Protein AF-A0A496NHE1-F1 (afdb_monomer)

Radius of gyration: 15.29 Å; Cα contacts (8 Å, |Δi|>4): 203; chains: 1; bounding box: 35×34×39 Å

Mean predicted aligned error: 8.75 Å

Nearest PDB structures (foldseek):
  1jkw-assembly1_A-2  TM=5.793E-01  e=4.962E+00  Homo sapiens
  1nkv-assembly1_B  TM=4.140E-01  e=2.082E+00  Escherichia coli
  1nkv-assembly1_A  TM=3.206E-01  e=4.419E+00  Escherichia coli

Foldseek 3Di:
DDDDDDDDDDDPPQDKKKKAWAAPVLVVVLVVPADEPVVDPDHDMAMPRPPVVLLQCVCVVVVQLQVLVVVQWDCPSCVRYVNKTKAALVSLVSNLVSLVVDDQQVSLVVDPDDSVVSSVSSVSVSVVSVVSNVVNTIMIIDD

pLDDT: mean 76.37, std 18.04, range [24.61, 96.31]

Structure (mmCIF, N/CA/C/O backbone):
data_AF-A0A496NHE1-F1
#
_entry.id   AF-A0A496NHE1-F1
#
loop_
_atom_site.group_PDB
_atom_site.id
_atom_site.type_symbol
_atom_site.label_atom_id
_atom_site.label_alt_id
_atom_site.label_comp_id
_atom_site.label_asym_id
_atom_site.label_entity_id
_atom_site.label_seq_id
_atom_site.pdbx_PDB_ins_code
_atom_site.Cartn_x
_atom_site.Cartn_y
_atom_site.Cartn_z
_atom_site.occupancy
_atom_site.B_iso_or_equiv
_atom_site.auth_seq_id
_atom_site.auth_comp_id
_atom_site.auth_asym_id
_atom_site.auth_atom_id
_atom_site.pdbx_PDB_model_num
ATOM 1 N N . LYS A 1 1 ? -5.839 -22.278 7.003 1.00 30.12 1 LYS A N 1
ATOM 2 C CA . LYS A 1 1 ? -5.917 -23.065 5.747 1.00 30.12 1 LYS A CA 1
ATOM 3 C C . LYS A 1 1 ? -6.139 -22.029 4.656 1.00 30.12 1 LYS A C 1
ATOM 5 O O . LYS A 1 1 ? -7.225 -21.479 4.610 1.00 30.12 1 LYS A O 1
ATOM 10 N N . MET A 1 2 ? -5.085 -21.648 3.939 1.00 24.61 2 MET A N 1
ATOM 11 C CA . MET A 1 2 ? -5.117 -20.565 2.951 1.00 24.61 2 MET A CA 1
ATOM 12 C C . MET A 1 2 ? -5.959 -21.013 1.751 1.00 24.61 2 MET A C 1
ATOM 14 O O . MET A 1 2 ? -5.743 -22.117 1.246 1.00 24.61 2 MET A O 1
ATOM 18 N N . VAL A 1 3 ? -6.944 -20.212 1.350 1.00 26.41 3 VAL A N 1
ATOM 19 C CA . VAL A 1 3 ? -7.732 -20.440 0.134 1.00 26.41 3 VAL A CA 1
ATOM 20 C C . VAL A 1 3 ? -7.240 -19.432 -0.892 1.00 26.41 3 VAL A C 1
ATOM 22 O O . VAL A 1 3 ? -7.556 -18.256 -0.807 1.00 26.41 3 VAL A O 1
ATOM 25 N N . ILE A 1 4 ? -6.422 -19.903 -1.830 1.00 33.78 4 ILE A N 1
ATOM 26 C CA . ILE A 1 4 ? -6.040 -19.139 -3.016 1.00 33.78 4 ILE A CA 1
ATOM 27 C C . ILE A 1 4 ? -7.160 -19.345 -4.039 1.00 33.78 4 ILE A C 1
ATOM 29 O O . ILE A 1 4 ? -7.456 -20.488 -4.407 1.00 33.78 4 ILE A O 1
ATOM 33 N N . PHE A 1 5 ? -7.803 -18.263 -4.479 1.00 38.38 5 PHE A N 1
ATOM 34 C CA . PHE A 1 5 ? -8.787 -18.311 -5.558 1.00 38.38 5 PHE A CA 1
ATOM 35 C C . PHE A 1 5 ? -8.068 -18.507 -6.897 1.00 38.38 5 PHE A C 1
ATOM 37 O O . PHE A 1 5 ? -7.730 -17.555 -7.588 1.00 38.38 5 PHE A O 1
ATOM 44 N N . PHE A 1 6 ? -7.855 -19.760 -7.293 1.00 35.56 6 PHE A N 1
ATOM 45 C CA . PHE A 1 6 ? -7.559 -20.082 -8.686 1.00 35.56 6 PHE A CA 1
ATOM 46 C C . PHE A 1 6 ? -8.880 -20.219 -9.436 1.00 35.56 6 PHE A C 1
ATOM 48 O O . PHE A 1 6 ? -9.551 -21.246 -9.315 1.00 35.56 6 PHE A O 1
ATOM 55 N N . ASN A 1 7 ? -9.252 -19.209 -10.225 1.00 32.12 7 ASN A N 1
ATOM 56 C CA . ASN A 1 7 ? -10.257 -19.401 -11.263 1.00 32.12 7 ASN A CA 1
ATOM 57 C C . ASN A 1 7 ? -9.588 -19.454 -12.637 1.00 32.12 7 ASN A C 1
ATOM 59 O O . ASN A 1 7 ? -8.776 -18.615 -13.015 1.00 32.12 7 ASN A O 1
ATOM 63 N N . THR A 1 8 ? -9.892 -20.529 -13.348 1.00 45.25 8 THR A N 1
ATOM 64 C CA . THR A 1 8 ? -9.261 -20.940 -14.593 1.00 45.25 8 THR A CA 1
ATOM 65 C C . THR A 1 8 ? -9.841 -20.206 -15.800 1.00 45.25 8 THR A C 1
ATOM 67 O O . THR A 1 8 ? -11.043 -20.290 -16.028 1.00 45.25 8 THR A O 1
ATOM 70 N N . LYS A 1 9 ? -8.933 -19.685 -16.635 1.00 40.28 9 LYS A N 1
ATOM 71 C CA . LYS A 1 9 ? -9.051 -19.389 -18.078 1.00 40.28 9 LYS A CA 1
ATOM 72 C C . LYS A 1 9 ? -9.922 -18.197 -18.524 1.00 40.28 9 LYS A C 1
ATOM 74 O O . LYS A 1 9 ? -11.134 -18.175 -18.361 1.00 40.28 9 LYS A O 1
ATOM 79 N N . ASP A 1 10 ? -9.242 -17.301 -19.244 1.00 36.91 10 ASP A N 1
ATOM 80 C CA . ASP A 1 10 ? -9.745 -16.387 -20.282 1.00 36.91 10 ASP A CA 1
ATOM 81 C C . ASP A 1 10 ? -10.586 -15.170 -19.865 1.00 36.91 10 ASP A C 1
ATOM 83 O O . ASP A 1 10 ? -11.437 -14.686 -20.610 1.00 36.91 10 ASP A O 1
ATOM 87 N N . SER A 1 11 ? -10.270 -14.568 -18.723 1.00 34.69 11 SER A N 1
ATOM 88 C CA . SER A 1 11 ? -10.506 -13.137 -18.502 1.00 34.69 11 SER A CA 1
ATOM 89 C C . SER A 1 11 ? -9.389 -12.608 -17.619 1.00 34.69 11 SER A C 1
ATOM 91 O O . SER A 1 11 ? -9.191 -13.123 -16.522 1.00 34.69 11 SER A O 1
ATOM 93 N N . ILE A 1 12 ? -8.642 -11.609 -18.093 1.00 41.00 12 ILE A N 1
ATOM 94 C CA . ILE A 1 12 ? -7.783 -10.807 -17.221 1.00 41.00 12 ILE A CA 1
ATOM 95 C C . ILE A 1 12 ? -8.763 -10.072 -16.301 1.00 41.00 12 ILE A C 1
ATOM 97 O O . ILE A 1 12 ? -9.317 -9.044 -16.680 1.00 41.00 12 ILE A O 1
ATOM 101 N N . MET A 1 13 ? -9.099 -10.665 -15.153 1.00 41.81 13 MET A N 1
ATOM 102 C CA . MET A 1 13 ? -9.780 -9.930 -14.096 1.00 41.81 13 MET A CA 1
ATOM 103 C C . MET A 1 13 ? -8.772 -8.892 -13.619 1.00 41.81 13 MET A C 1
ATOM 105 O O . MET A 1 13 ? -7.766 -9.232 -13.002 1.00 41.81 13 MET A O 1
ATOM 109 N N . SER A 1 14 ? -8.996 -7.634 -13.985 1.00 50.62 14 SER A N 1
ATOM 110 C CA . SER A 1 14 ? -8.292 -6.513 -13.381 1.00 50.62 14 SER A CA 1
ATOM 111 C C . SER A 1 14 ? -8.780 -6.407 -11.939 1.00 50.62 14 SER A C 1
ATOM 113 O O . SER A 1 14 ? -9.852 -5.857 -11.691 1.00 50.62 14 SER A O 1
ATOM 115 N N . PHE A 1 15 ? -8.042 -7.0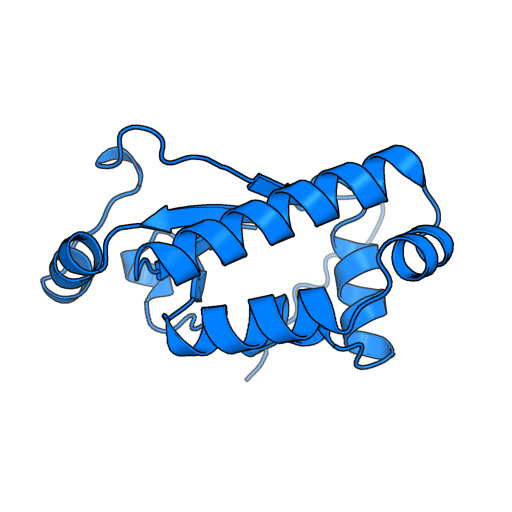00 -11.007 1.00 61.03 15 PHE A N 1
ATOM 116 C CA . PHE A 1 15 ? -8.228 -6.733 -9.586 1.00 61.03 15 PHE A CA 1
ATOM 117 C C . PHE A 1 15 ? -7.727 -5.317 -9.301 1.00 61.03 15 PHE A C 1
ATOM 119 O O . PHE A 1 15 ? -6.705 -4.908 -9.855 1.00 61.03 15 PHE A O 1
ATOM 126 N N . GLN A 1 16 ? -8.452 -4.553 -8.494 1.00 74.44 16 GLN A N 1
ATOM 127 C CA . GLN A 1 16 ? -8.038 -3.217 -8.071 1.00 74.44 16 GLN A CA 1
ATOM 128 C C . GLN A 1 16 ? -7.857 -3.253 -6.566 1.00 74.44 16 GLN A C 1
ATOM 130 O O . GLN A 1 16 ? -8.765 -3.676 -5.866 1.00 74.44 16 GLN A O 1
ATOM 135 N N . LEU A 1 17 ? -6.698 -2.820 -6.074 1.00 79.31 17 LEU A N 1
ATOM 136 C CA . LEU A 1 17 ? -6.483 -2.713 -4.635 1.00 79.31 17 LEU A CA 1
ATOM 137 C C . LEU A 1 17 ? -6.670 -1.258 -4.212 1.00 79.31 17 LEU A C 1
ATOM 139 O O . LEU A 1 17 ? -5.763 -0.448 -4.400 1.00 79.31 17 LEU A O 1
ATOM 143 N N . SER A 1 18 ? -7.844 -0.923 -3.679 1.00 84.62 18 SER A N 1
ATOM 144 C CA . SER A 1 18 ? -8.152 0.423 -3.173 1.00 84.62 18 SER A CA 1
ATOM 145 C C . SER A 1 18 ? -7.861 0.531 -1.684 1.00 84.62 18 SER A C 1
ATOM 147 O O . SER A 1 18 ? -8.178 -0.378 -0.920 1.00 84.62 18 SER A O 1
ATOM 149 N N . PHE A 1 19 ? -7.307 1.664 -1.264 1.00 87.31 19 PHE A N 1
ATOM 150 C CA . PHE A 1 19 ? -6.929 1.950 0.115 1.00 87.31 19 PHE A CA 1
ATOM 151 C C . PHE A 1 19 ? -7.626 3.206 0.632 1.00 87.31 19 PHE A C 1
ATOM 153 O O . PHE A 1 19 ? -7.617 4.251 -0.023 1.00 87.31 19 PHE A O 1
ATOM 160 N N . PHE A 1 20 ? -8.162 3.112 1.847 1.00 86.31 20 PHE A N 1
ATOM 161 C CA . PHE A 1 20 ? -8.929 4.172 2.494 1.00 86.31 20 PHE A CA 1
ATOM 162 C C . PHE A 1 20 ? -8.370 4.446 3.896 1.00 86.31 20 PHE A C 1
ATOM 164 O O . PHE A 1 20 ? -8.474 3.575 4.764 1.00 86.31 20 PHE A O 1
ATOM 171 N N . PRO A 1 21 ? -7.772 5.623 4.153 1.00 83.81 21 PRO A N 1
ATOM 172 C CA . PRO A 1 21 ? -7.307 6.002 5.474 1.00 83.81 21 PRO A CA 1
ATOM 173 C C . PRO A 1 21 ? -8.497 6.361 6.362 1.00 83.81 21 PRO A C 1
ATOM 175 O O . PRO A 1 21 ? -9.411 7.081 5.956 1.00 83.81 21 PRO A O 1
ATOM 178 N N . ILE A 1 22 ? -8.478 5.869 7.595 1.00 77.94 22 ILE A N 1
ATOM 179 C CA . ILE A 1 22 ? -9.566 6.020 8.559 1.00 77.94 22 ILE A CA 1
ATOM 180 C C . ILE A 1 22 ? -8.990 6.443 9.912 1.00 77.94 22 ILE A C 1
ATOM 182 O O . ILE A 1 22 ? -7.919 5.996 10.324 1.00 77.94 22 ILE A O 1
ATOM 186 N N . SER A 1 23 ? -9.699 7.326 10.620 1.00 76.06 23 SER A N 1
ATOM 187 C CA . SER A 1 23 ? -9.339 7.684 11.994 1.00 76.06 23 SER A CA 1
ATOM 188 C C . SER A 1 23 ? -9.418 6.460 12.909 1.00 76.06 23 SER A C 1
A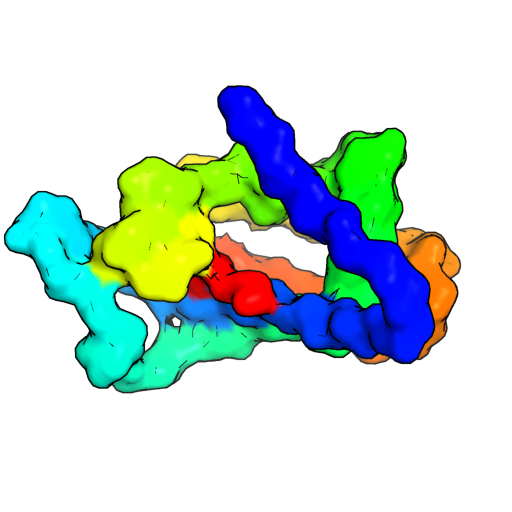TOM 190 O O . SER A 1 23 ? -10.386 5.702 12.858 1.00 76.06 23 SER A O 1
ATOM 192 N N . THR A 1 24 ? -8.451 6.297 13.811 1.00 70.50 24 THR A N 1
ATOM 193 C CA . THR A 1 24 ? -8.479 5.232 14.829 1.00 70.50 24 THR A CA 1
ATOM 194 C C . THR A 1 24 ? -9.749 5.269 15.682 1.00 70.50 24 THR A C 1
ATOM 196 O O . THR A 1 24 ? -10.248 4.220 16.075 1.00 70.50 24 THR A O 1
ATOM 199 N N . ASP A 1 25 ? -10.315 6.454 15.920 1.00 68.81 25 ASP A N 1
ATOM 200 C CA . ASP A 1 25 ? -11.550 6.617 16.700 1.00 68.81 25 ASP A CA 1
ATOM 201 C C . ASP A 1 25 ? -12.785 6.053 15.980 1.00 68.81 25 ASP A C 1
ATOM 203 O O . ASP A 1 25 ? -13.743 5.619 16.622 1.00 68.81 25 ASP A O 1
ATOM 207 N N . ASP A 1 26 ? -12.768 6.029 14.646 1.00 67.44 26 ASP A N 1
ATOM 208 C CA . ASP A 1 26 ? -13.838 5.423 13.855 1.00 67.44 26 ASP A CA 1
ATOM 209 C C . ASP A 1 26 ? -13.704 3.897 13.813 1.00 67.44 26 ASP A C 1
ATOM 211 O O . ASP A 1 26 ? -14.715 3.203 13.797 1.00 67.44 26 ASP A O 1
ATOM 215 N N . VAL A 1 27 ? -12.483 3.356 13.911 1.00 62.78 27 VAL A N 1
ATOM 216 C CA . VAL A 1 27 ? -12.253 1.905 14.051 1.00 62.78 27 VAL A CA 1
ATOM 217 C C . VAL A 1 27 ? -12.822 1.363 15.358 1.00 62.78 27 VAL A C 1
ATOM 219 O O . VAL A 1 27 ? -13.358 0.264 15.384 1.00 62.78 27 VAL A O 1
ATOM 222 N N . ILE A 1 28 ? -12.764 2.126 16.450 1.00 56.28 28 ILE A N 1
ATOM 223 C CA . ILE A 1 28 ? -13.327 1.698 17.744 1.00 56.28 28 ILE A CA 1
ATOM 224 C C . ILE A 1 28 ? -14.838 1.417 17.621 1.00 56.28 28 ILE A C 1
ATOM 226 O O . ILE A 1 28 ? -15.356 0.511 18.270 1.00 56.28 28 ILE A O 1
ATOM 230 N N . LYS A 1 29 ? -15.538 2.100 16.705 1.00 58.00 29 LYS A N 1
ATOM 231 C CA . LYS A 1 29 ? -16.950 1.820 16.389 1.00 58.00 29 LYS A CA 1
ATOM 232 C C . LYS A 1 29 ? -17.145 0.484 15.645 1.00 58.00 29 LYS A C 1
ATOM 234 O O . LYS A 1 29 ? -18.222 -0.103 15.739 1.00 58.00 29 LYS A O 1
ATOM 239 N N . VAL A 1 30 ? -16.117 -0.029 14.951 1.00 55.03 30 VAL A N 1
ATOM 240 C CA . VAL A 1 30 ? -16.082 -1.393 14.370 1.00 55.03 30 VAL A CA 1
ATOM 241 C C . VAL A 1 30 ? -16.141 -2.442 15.475 1.00 55.03 30 VAL A C 1
ATOM 243 O O . VAL A 1 30 ? -16.907 -3.397 15.364 1.00 55.03 30 VAL A O 1
ATOM 246 N N . ASP A 1 31 ? -15.353 -2.259 16.539 1.00 53.34 31 ASP A N 1
ATOM 247 C CA . ASP A 1 31 ? -15.242 -3.204 17.662 1.00 53.34 31 ASP A CA 1
ATOM 248 C C . ASP A 1 31 ? -16.566 -3.278 18.455 1.00 53.34 31 ASP A C 1
ATOM 250 O O . ASP A 1 31 ? -16.957 -4.324 18.972 1.00 53.34 31 ASP A O 1
ATOM 254 N N . GLU A 1 32 ? -17.335 -2.180 18.450 1.00 58.25 32 GLU A N 1
ATOM 255 C CA . GLU A 1 32 ? -18.710 -2.107 18.970 1.00 58.25 32 GLU A CA 1
ATOM 256 C C . GLU A 1 32 ? -19.782 -2.657 17.999 1.00 58.25 32 GLU A C 1
ATOM 258 O O . GLU A 1 32 ? -20.964 -2.744 18.350 1.00 58.25 32 GLU A O 1
ATOM 263 N N . GLY A 1 33 ? -19.376 -3.117 16.810 1.00 54.19 33 GLY A N 1
ATOM 264 C CA . GLY A 1 33 ? -20.075 -4.163 16.067 1.00 54.19 33 GLY A CA 1
ATOM 265 C C . GLY A 1 33 ? -20.697 -3.798 14.722 1.00 54.19 33 GLY A C 1
ATOM 266 O O . GLY A 1 33 ? -21.304 -4.692 14.133 1.00 54.19 33 GLY A O 1
ATOM 267 N N . LYS A 1 34 ? -20.589 -2.567 14.204 1.00 54.19 34 LYS A N 1
ATOM 268 C CA . LYS A 1 34 ? -21.038 -2.243 12.831 1.00 54.19 34 LYS A CA 1
ATOM 269 C C . LYS A 1 34 ? -20.298 -1.044 12.264 1.00 54.19 34 LYS A C 1
ATOM 271 O O . LYS A 1 34 ? -20.656 0.092 12.560 1.00 54.19 34 LYS A O 1
ATOM 276 N N . LEU A 1 35 ? -19.330 -1.300 11.398 1.00 55.25 35 LEU A N 1
ATOM 277 C CA . LEU A 1 35 ? -18.778 -0.266 10.542 1.00 55.25 35 LEU A CA 1
ATOM 278 C C . LEU A 1 35 ? -19.259 -0.513 9.116 1.00 55.25 35 LEU A C 1
ATOM 280 O O . LEU A 1 35 ? -19.085 -1.603 8.582 1.00 55.25 35 LEU A O 1
ATOM 284 N N . HIS A 1 36 ? -19.887 0.477 8.492 1.00 56.09 36 HIS A N 1
ATOM 285 C CA . HIS A 1 36 ? -20.247 0.399 7.082 1.00 56.09 36 HIS A CA 1
ATOM 286 C C . HIS A 1 36 ? -19.457 1.452 6.308 1.00 56.09 36 HIS A C 1
ATOM 288 O O . HIS A 1 36 ? -19.407 2.610 6.710 1.00 56.09 36 HIS A O 1
ATOM 294 N N . LEU A 1 37 ? -18.880 1.083 5.159 1.00 52.91 37 LEU A N 1
ATOM 295 C CA . LEU A 1 37 ? -18.166 2.026 4.282 1.00 52.91 37 LEU A CA 1
ATOM 296 C C . LEU A 1 37 ? -19.037 3.217 3.854 1.00 52.91 37 LEU A C 1
ATOM 298 O O . LEU A 1 37 ? -18.533 4.310 3.625 1.00 52.91 37 LEU A O 1
ATOM 302 N N . ALA A 1 38 ? -20.357 3.018 3.785 1.00 48.81 38 ALA A N 1
ATOM 303 C CA . ALA A 1 38 ? -21.329 4.067 3.483 1.00 48.81 38 ALA A CA 1
ATOM 304 C C . ALA A 1 38 ? -21.397 5.178 4.549 1.00 48.81 38 ALA A C 1
ATOM 306 O O . ALA A 1 38 ? -21.883 6.266 4.243 1.00 48.81 38 ALA A O 1
ATOM 307 N N . ASP A 1 39 ? -20.901 4.925 5.764 1.00 52.09 39 ASP A N 1
ATOM 308 C CA . ASP A 1 39 ? -20.816 5.922 6.835 1.00 52.09 39 ASP A CA 1
ATOM 309 C C . ASP A 1 39 ? -19.598 6.854 6.668 1.00 52.09 39 ASP A C 1
ATOM 311 O O . ASP A 1 39 ? -19.453 7.825 7.412 1.00 52.09 39 ASP A O 1
ATOM 315 N N . TYR A 1 40 ? -18.741 6.601 5.670 1.00 55.97 40 TYR A N 1
ATOM 316 C CA . TYR A 1 40 ? -17.571 7.417 5.364 1.00 55.97 40 TYR A CA 1
ATOM 317 C C . TYR A 1 40 ? -17.862 8.424 4.247 1.00 55.97 40 TYR A C 1
ATOM 319 O O . TYR A 1 40 ? -18.097 8.066 3.090 1.00 55.97 40 TYR A O 1
ATOM 327 N N . GLU A 1 41 ? -17.767 9.718 4.564 1.00 52.91 41 GLU A N 1
ATOM 328 C CA . GLU A 1 41 ? -17.603 10.764 3.550 1.00 52.91 41 GLU A CA 1
ATOM 329 C C . GLU A 1 41 ? -16.237 10.569 2.873 1.00 52.91 41 GLU A C 1
ATOM 331 O O . GLU A 1 41 ? -15.228 11.025 3.397 1.00 52.91 41 GLU A O 1
ATOM 336 N N . ARG A 1 42 ? -16.214 9.819 1.757 1.00 55.91 42 ARG A N 1
ATOM 337 C CA . ARG A 1 42 ? -15.063 9.511 0.874 1.00 55.91 42 ARG A CA 1
ATOM 338 C C . ARG A 1 42 ? -13.703 10.019 1.393 1.00 55.91 42 ARG A C 1
ATOM 340 O O . ARG A 1 42 ? -13.254 11.084 0.953 1.00 55.91 42 ARG A O 1
ATOM 347 N N . PRO A 1 43 ? -13.039 9.285 2.305 1.00 60.38 43 PRO A N 1
ATOM 348 C CA . PRO A 1 43 ? -11.650 9.560 2.626 1.00 60.38 43 PRO A CA 1
ATOM 349 C C . PRO A 1 43 ? -10.822 9.467 1.343 1.00 60.38 43 PRO A C 1
ATOM 351 O O . PRO A 1 43 ? -11.203 8.789 0.388 1.00 60.38 43 PRO A O 1
ATOM 354 N N . GLN A 1 44 ? -9.718 10.206 1.307 1.00 65.94 44 GLN A N 1
ATOM 355 C CA . GLN A 1 44 ? -8.785 10.207 0.186 1.00 65.94 44 GLN A CA 1
ATOM 356 C C . GLN A 1 44 ? -8.446 8.762 -0.211 1.00 65.94 44 GLN A C 1
ATOM 358 O O . GLN A 1 44 ? -7.990 7.994 0.624 1.00 65.94 44 GLN A O 1
ATOM 363 N N . GLU A 1 45 ? -8.717 8.390 -1.458 1.00 81.62 45 GLU A N 1
ATOM 364 C CA . GLU A 1 45 ? -8.517 7.034 -1.974 1.00 81.62 45 GLU A CA 1
ATOM 365 C C . GLU A 1 45 ? -7.218 6.988 -2.781 1.00 81.62 45 GLU A C 1
ATOM 367 O O . GLU A 1 45 ? -6.910 7.928 -3.517 1.00 81.62 45 GLU A O 1
ATOM 372 N N . ALA A 1 46 ? -6.468 5.896 -2.651 1.00 80.81 46 ALA A N 1
ATOM 373 C CA . ALA A 1 46 ? -5.450 5.520 -3.626 1.00 80.81 46 ALA A CA 1
ATOM 374 C C . ALA A 1 46 ? -5.694 4.074 -4.050 1.00 80.81 46 ALA A C 1
ATOM 376 O O . ALA A 1 46 ? -6.000 3.230 -3.208 1.00 80.81 46 ALA A O 1
ATOM 377 N N . THR A 1 47 ? -5.534 3.788 -5.336 1.00 83.56 47 THR A N 1
ATOM 378 C CA . THR A 1 47 ? -5.868 2.481 -5.905 1.00 83.56 47 THR A CA 1
ATOM 379 C C . THR A 1 47 ? -4.699 1.961 -6.715 1.00 83.56 47 THR A C 1
ATOM 381 O O . THR A 1 47 ? -4.238 2.655 -7.611 1.00 83.56 47 THR A O 1
ATOM 384 N N . LEU A 1 48 ? -4.245 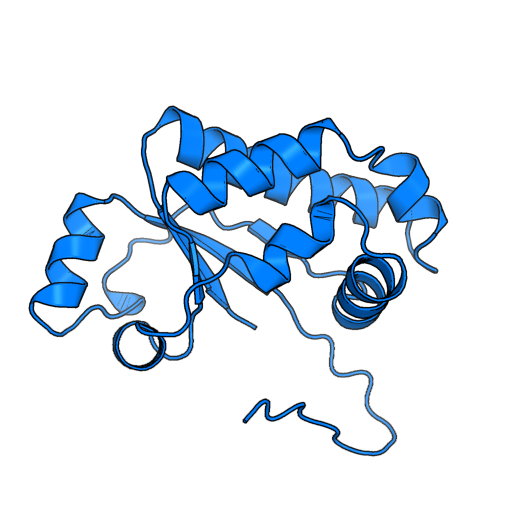0.733 -6.459 1.00 80.94 48 LEU A N 1
ATOM 385 C CA . LEU A 1 48 ? -3.437 0.001 -7.435 1.00 80.94 48 LEU A CA 1
ATOM 386 C C . LEU A 1 48 ? -4.381 -0.507 -8.523 1.00 80.94 48 LEU A C 1
ATOM 388 O O . LEU A 1 48 ? -5.120 -1.470 -8.322 1.00 80.94 48 LEU A O 1
ATOM 392 N N . ASP A 1 49 ? -4.400 0.202 -9.648 1.00 74.94 49 ASP A N 1
ATOM 393 C CA . ASP A 1 49 ? -5.288 -0.057 -10.783 1.00 74.94 49 ASP A CA 1
ATOM 394 C C . ASP A 1 49 ? -4.573 -0.678 -11.994 1.00 74.94 49 ASP A C 1
ATOM 396 O O . ASP A 1 49 ? -5.207 -0.990 -13.005 1.00 74.94 49 ASP A O 1
ATOM 400 N N . PHE A 1 50 ? -3.260 -0.882 -11.892 1.00 68.88 50 PHE A N 1
ATOM 401 C CA . PHE A 1 50 ? -2.421 -1.463 -12.931 1.00 68.88 50 PHE A CA 1
ATOM 402 C C . PHE A 1 50 ? -1.989 -2.868 -12.519 1.00 68.88 50 PHE A C 1
ATOM 404 O O . PHE A 1 50 ? -1.479 -3.051 -11.420 1.00 68.88 50 PHE A O 1
ATOM 411 N N . TYR A 1 51 ? -2.176 -3.844 -13.415 1.00 68.94 51 TYR A N 1
ATOM 412 C CA . TYR A 1 51 ? -1.609 -5.199 -13.332 1.00 68.94 51 TYR A CA 1
ATOM 413 C C . TYR A 1 51 ? -1.514 -5.774 -11.907 1.00 68.94 51 TYR A C 1
ATOM 415 O O . TYR A 1 51 ? -0.503 -6.361 -11.539 1.00 68.94 51 TYR A O 1
ATOM 423 N N . THR A 1 52 ? -2.555 -5.591 -11.087 1.00 75.19 52 THR A N 1
ATOM 424 C CA . THR A 1 52 ? -2.481 -5.839 -9.639 1.00 75.19 52 THR A CA 1
ATOM 425 C C . THR A 1 52 ? -2.077 -7.274 -9.331 1.00 75.19 52 THR A C 1
ATOM 427 O O . THR A 1 52 ? -1.314 -7.505 -8.402 1.00 75.19 52 THR A O 1
ATOM 430 N N . GLN A 1 53 ? -2.514 -8.235 -10.150 1.00 80.56 53 GLN A N 1
ATOM 431 C CA . GLN A 1 53 ? -2.084 -9.623 -10.010 1.00 80.56 53 GLN A CA 1
ATOM 432 C C . GLN A 1 53 ? -0.593 -9.808 -10.316 1.00 80.56 53 GLN A C 1
ATOM 434 O O . GLN A 1 53 ? 0.086 -10.466 -9.539 1.00 80.56 53 GLN A O 1
ATOM 439 N N . ASP A 1 54 ? -0.069 -9.206 -11.386 1.00 82.88 54 ASP A N 1
ATOM 440 C CA . ASP A 1 54 ? 1.357 -9.304 -11.724 1.00 82.88 54 ASP A CA 1
ATOM 441 C C . ASP A 1 54 ? 2.219 -8.588 -10.676 1.00 82.88 54 ASP A C 1
ATOM 443 O O . ASP A 1 54 ? 3.294 -9.068 -10.322 1.00 82.88 54 ASP A O 1
ATOM 447 N N . PHE A 1 55 ? 1.727 -7.472 -10.125 1.00 84.31 55 PHE A N 1
ATOM 448 C CA . PHE A 1 55 ? 2.338 -6.808 -8.977 1.00 84.31 55 PHE A CA 1
ATOM 449 C C . PHE A 1 55 ? 2.392 -7.740 -7.765 1.00 84.31 55 PHE A C 1
ATOM 451 O O . PHE A 1 55 ? 3.473 -7.928 -7.209 1.00 84.31 55 PHE A O 1
ATOM 458 N N . ILE A 1 56 ? 1.260 -8.341 -7.378 1.00 84.81 56 ILE A N 1
ATOM 459 C CA . ILE A 1 56 ? 1.178 -9.277 -6.248 1.00 84.81 56 ILE A CA 1
ATOM 460 C C . ILE A 1 56 ? 2.128 -10.453 -6.471 1.00 84.81 56 ILE A C 1
ATOM 462 O O . ILE A 1 56 ? 2.932 -10.762 -5.593 1.00 84.81 56 ILE A O 1
ATOM 466 N N . ASP A 1 57 ? 2.066 -11.083 -7.642 1.00 85.50 57 ASP A N 1
ATOM 467 C CA . ASP A 1 57 ? 2.894 -12.234 -7.980 1.00 85.50 57 ASP A CA 1
ATOM 468 C C . ASP A 1 57 ? 4.377 -11.870 -7.897 1.00 85.50 57 ASP A C 1
ATOM 470 O O . ASP A 1 57 ? 5.132 -12.590 -7.248 1.00 85.50 57 ASP A O 1
ATOM 474 N N . LEU A 1 58 ? 4.781 -10.726 -8.458 1.00 87.56 58 LEU A N 1
ATOM 475 C CA . LEU A 1 58 ? 6.162 -10.255 -8.428 1.00 87.56 58 LEU A CA 1
ATOM 476 C C . LEU A 1 58 ? 6.658 -9.986 -7.003 1.00 87.56 58 LEU A C 1
ATOM 478 O O . LEU A 1 58 ? 7.718 -10.484 -6.612 1.00 87.56 58 LEU A O 1
ATOM 482 N N . VAL A 1 59 ? 5.922 -9.189 -6.217 1.00 86.81 59 VAL A N 1
ATOM 483 C CA . VAL A 1 59 ? 6.380 -8.821 -4.869 1.00 86.81 59 VAL A CA 1
ATOM 484 C C . VAL A 1 59 ? 6.395 -10.030 -3.937 1.00 86.81 59 VAL A C 1
ATOM 486 O O . VAL A 1 59 ? 7.293 -10.131 -3.104 1.00 86.81 59 VAL A O 1
ATOM 489 N N . MET A 1 60 ? 5.465 -10.975 -4.107 1.00 85.50 60 MET A N 1
ATOM 490 C CA . MET A 1 60 ? 5.388 -12.189 -3.294 1.00 85.50 60 MET A CA 1
ATOM 491 C C . MET A 1 60 ? 6.387 -13.268 -3.728 1.00 85.50 60 MET A C 1
ATOM 493 O O . MET A 1 60 ? 6.958 -13.935 -2.866 1.00 85.50 60 MET A O 1
ATOM 497 N N . SER A 1 61 ? 6.626 -13.466 -5.030 1.00 84.88 61 SER A N 1
ATOM 498 C CA . SER A 1 61 ? 7.543 -14.510 -5.513 1.00 84.88 61 SER A CA 1
ATOM 499 C C . SER A 1 61 ? 8.997 -14.190 -5.197 1.00 84.88 61 SER A C 1
ATOM 501 O O . SER A 1 61 ? 9.763 -15.078 -4.826 1.00 84.88 61 SER A O 1
ATOM 503 N N . GLU A 1 62 ? 9.367 -12.917 -5.331 1.00 80.94 62 GLU A N 1
ATOM 504 C CA . GLU A 1 62 ? 10.721 -12.425 -5.072 1.00 80.94 62 GLU A CA 1
ATOM 505 C C . GLU A 1 62 ? 10.897 -11.936 -3.623 1.00 80.94 62 GLU A C 1
ATOM 507 O O . GLU A 1 62 ? 11.993 -11.515 -3.252 1.00 80.94 62 GLU A O 1
ATOM 512 N N . MET A 1 63 ? 9.838 -11.996 -2.797 1.00 80.44 63 MET A N 1
ATOM 513 C CA . MET A 1 63 ? 9.809 -11.473 -1.421 1.00 80.44 63 MET A CA 1
ATOM 514 C C . MET A 1 63 ? 10.382 -10.047 -1.347 1.00 80.44 63 MET A C 1
ATOM 516 O O . MET A 1 63 ? 11.220 -9.731 -0.497 1.00 80.44 63 MET A O 1
ATOM 520 N N . LEU A 1 64 ? 9.979 -9.197 -2.298 1.00 87.56 64 LEU A N 1
ATOM 521 C CA . LEU A 1 64 ? 10.404 -7.799 -2.343 1.00 87.56 64 LEU A CA 1
ATOM 522 C C . LEU A 1 64 ? 9.865 -7.061 -1.116 1.00 87.56 64 LEU A C 1
ATOM 524 O O . LEU A 1 64 ? 8.824 -7.459 -0.603 1.00 87.56 64 LEU A O 1
ATOM 528 N N . PRO A 1 65 ? 10.483 -5.947 -0.680 1.00 89.38 65 PRO A N 1
ATOM 529 C CA . PRO A 1 65 ? 10.023 -5.232 0.508 1.00 89.38 65 PRO A CA 1
ATOM 530 C C . PRO A 1 65 ? 8.519 -4.924 0.490 1.00 89.38 65 PRO A C 1
ATOM 532 O O . PRO A 1 65 ? 7.861 -5.076 1.509 1.00 89.38 65 PRO A O 1
ATOM 535 N N . LEU A 1 66 ? 7.941 -4.576 -0.669 1.00 89.44 66 LEU A N 1
ATOM 536 C CA . LEU A 1 66 ? 6.502 -4.303 -0.806 1.00 89.44 66 LEU A CA 1
ATOM 537 C C . LEU A 1 66 ? 5.575 -5.523 -0.670 1.00 89.44 66 LEU A C 1
ATOM 539 O O . LEU A 1 66 ? 4.359 -5.336 -0.660 1.00 89.44 66 LEU A O 1
ATOM 543 N N . SER A 1 67 ? 6.092 -6.743 -0.492 1.00 86.44 67 SER A N 1
ATOM 544 C CA . SER A 1 67 ? 5.267 -7.906 -0.139 1.00 86.44 67 SER A CA 1
ATOM 545 C C . SER A 1 67 ? 4.482 -7.680 1.156 1.00 86.44 67 SER A C 1
ATOM 547 O O . SER A 1 67 ? 3.417 -8.266 1.333 1.00 86.44 67 SER A O 1
ATOM 549 N N . VAL A 1 68 ? 4.965 -6.789 2.035 1.00 87.06 68 VAL A N 1
ATOM 550 C CA . VAL A 1 68 ? 4.294 -6.418 3.291 1.00 87.06 68 VAL A CA 1
ATOM 551 C C . VAL A 1 68 ? 2.893 -5.842 3.092 1.00 87.06 68 VAL A C 1
ATOM 553 O O . VAL A 1 68 ? 2.046 -6.015 3.965 1.00 87.06 68 VAL A O 1
ATOM 556 N N . LEU A 1 69 ? 2.597 -5.253 1.924 1.00 84.62 69 LEU A N 1
ATOM 557 C CA . LEU A 1 69 ? 1.233 -4.837 1.574 1.00 84.62 69 LEU A CA 1
ATOM 558 C C . LEU A 1 69 ? 0.250 -6.015 1.595 1.00 84.62 69 LEU A C 1
ATOM 560 O O . LEU A 1 69 ? -0.926 -5.807 1.849 1.00 84.62 69 LEU A O 1
ATOM 564 N N . MET A 1 70 ? 0.717 -7.238 1.333 1.00 81.75 70 MET A N 1
ATOM 565 C CA . MET A 1 70 ? -0.118 -8.441 1.338 1.00 81.75 70 MET A CA 1
ATOM 566 C C . MET A 1 70 ? -0.036 -9.220 2.655 1.00 81.75 70 MET A C 1
ATOM 568 O O . MET A 1 70 ? -0.942 -9.994 2.952 1.00 81.75 70 MET A O 1
ATOM 572 N N . THR A 1 71 ? 1.051 -9.079 3.424 1.00 81.25 71 THR A N 1
ATOM 573 C CA . THR A 1 71 ? 1.306 -9.938 4.597 1.00 81.25 71 THR A CA 1
ATOM 574 C C . THR A 1 71 ? 0.974 -9.296 5.937 1.00 81.25 71 THR A C 1
ATOM 576 O O . THR A 1 71 ? 0.611 -10.026 6.855 1.00 81.25 71 THR A O 1
ATOM 579 N N . GLU A 1 72 ? 1.076 -7.969 6.058 1.00 82.88 72 GLU A N 1
ATOM 580 C CA . GLU A 1 72 ? 0.817 -7.250 7.321 1.00 82.88 72 GLU A CA 1
ATOM 581 C C . GLU A 1 72 ? -0.654 -6.844 7.501 1.00 82.88 72 GLU A C 1
ATOM 583 O O . GLU A 1 72 ? -1.057 -6.324 8.544 1.00 82.88 72 GLU A O 1
ATOM 588 N N . GLY A 1 73 ? -1.476 -7.079 6.479 1.00 79.00 73 GLY A N 1
ATOM 589 C CA . GLY A 1 73 ? -2.914 -6.875 6.544 1.00 79.00 73 GLY A CA 1
ATOM 590 C C . GLY A 1 73 ? -3.615 -7.873 7.473 1.00 79.00 73 GLY A C 1
ATOM 591 O O . GLY A 1 73 ? -3.340 -9.072 7.448 1.00 79.00 73 GLY A O 1
ATOM 592 N N . ASP A 1 74 ? -4.558 -7.387 8.282 1.00 76.44 74 ASP A N 1
ATOM 593 C CA . ASP A 1 74 ? -5.347 -8.195 9.212 1.00 76.44 74 ASP A CA 1
ATOM 594 C C . ASP A 1 74 ? -6.786 -8.384 8.712 1.00 76.44 74 ASP A C 1
ATOM 596 O O . ASP A 1 74 ? -7.606 -7.463 8.709 1.00 76.44 74 ASP A O 1
ATOM 600 N N . GLU A 1 75 ? -7.110 -9.613 8.318 1.00 73.19 75 GLU A N 1
ATOM 601 C CA . GLU A 1 75 ? -8.449 -10.003 7.863 1.00 73.19 75 GLU A CA 1
ATOM 602 C C . GLU A 1 75 ? -9.400 -10.376 9.011 1.00 73.19 75 GLU A C 1
ATOM 604 O O . GLU A 1 75 ? -10.571 -10.664 8.768 1.00 73.19 75 GLU A O 1
ATOM 609 N N . ARG A 1 76 ? -8.960 -10.387 10.280 1.00 69.56 76 ARG A N 1
ATOM 610 C CA . ARG A 1 76 ? -9.840 -10.767 11.409 1.00 69.56 76 ARG A CA 1
ATOM 611 C C . ARG A 1 76 ? -11.085 -9.890 11.520 1.00 69.56 76 ARG A C 1
ATOM 613 O O . ARG A 1 76 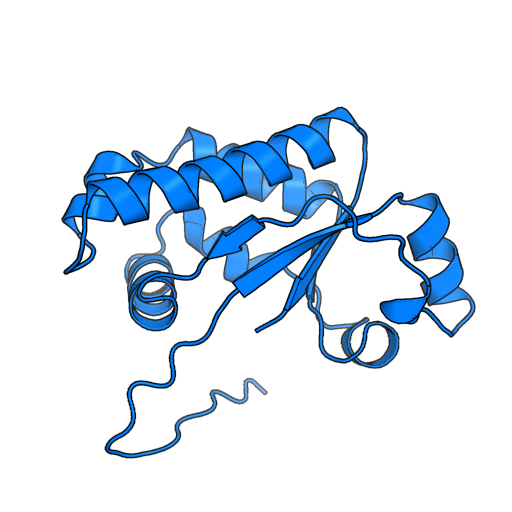? -12.083 -10.348 12.068 1.00 69.56 76 ARG A O 1
ATOM 620 N N . TYR A 1 77 ? -11.014 -8.669 10.997 1.00 66.25 77 TYR A N 1
ATOM 621 C CA . TYR A 1 77 ? -12.117 -7.711 10.972 1.00 66.25 77 TYR A CA 1
ATOM 622 C C . TYR A 1 77 ? -12.892 -7.702 9.649 1.00 66.25 77 TYR A C 1
ATOM 624 O O . TYR A 1 77 ? -13.779 -6.871 9.481 1.00 66.25 77 TYR A O 1
ATOM 632 N N . SER A 1 78 ? -12.566 -8.601 8.711 1.00 70.56 78 SER A N 1
ATOM 633 C CA . SER A 1 78 ? -13.077 -8.599 7.335 1.00 70.56 78 SER A CA 1
ATOM 634 C C . SER A 1 78 ? -14.610 -8.635 7.275 1.00 70.56 78 SER A C 1
ATOM 636 O O . SER A 1 78 ? -15.212 -7.879 6.518 1.00 70.56 78 SER A O 1
ATOM 638 N N . GLU A 1 79 ? -15.275 -9.416 8.135 1.00 65.31 79 GLU A N 1
ATOM 639 C CA . GLU A 1 79 ? -16.748 -9.451 8.196 1.00 65.31 79 GLU A CA 1
ATOM 640 C C . GLU A 1 79 ? -17.359 -8.114 8.650 1.00 65.31 79 GLU A C 1
ATOM 642 O O . GLU A 1 79 ? -18.441 -7.739 8.199 1.00 65.31 79 GLU A O 1
ATOM 647 N N . GLN A 1 80 ? -16.677 -7.382 9.533 1.00 67.50 80 GLN A N 1
ATOM 648 C CA . GLN A 1 80 ? -17.123 -6.091 10.056 1.00 67.50 80 GLN A CA 1
ATOM 649 C C . GLN A 1 80 ? -16.810 -4.924 9.114 1.00 67.50 80 GLN A C 1
ATOM 651 O O . GLN A 1 80 ? -17.388 -3.856 9.290 1.00 67.50 80 GLN A O 1
ATOM 656 N N . ILE A 1 81 ? -15.916 -5.116 8.139 1.00 69.75 81 ILE A N 1
ATOM 657 C CA . ILE A 1 81 ? -15.490 -4.104 7.157 1.00 69.75 81 ILE A CA 1
ATOM 658 C C . ILE A 1 81 ? -15.817 -4.523 5.716 1.00 69.75 81 ILE A C 1
ATOM 660 O O . ILE A 1 81 ? -15.123 -4.126 4.789 1.00 69.75 81 ILE A O 1
ATOM 664 N N . ASP A 1 82 ? -16.875 -5.318 5.529 1.00 73.06 82 ASP A N 1
ATOM 665 C CA . ASP A 1 82 ? -17.416 -5.718 4.219 1.00 73.06 82 ASP A CA 1
ATOM 666 C C . ASP A 1 82 ? -16.382 -6.363 3.276 1.00 73.06 82 ASP A C 1
ATOM 668 O O . ASP A 1 82 ? -16.256 -6.014 2.105 1.00 73.06 82 ASP A O 1
ATOM 672 N N . GLY A 1 83 ? -15.594 -7.301 3.804 1.00 72.00 83 GLY A N 1
ATOM 673 C CA . GLY A 1 83 ? -14.579 -8.026 3.040 1.00 72.00 83 GLY A CA 1
ATOM 674 C C . GLY A 1 83 ? -13.221 -7.325 2.950 1.00 72.00 83 GLY A C 1
ATOM 675 O O . GLY A 1 83 ? -12.307 -7.877 2.343 1.00 72.00 83 GLY A O 1
ATOM 676 N N . GLY A 1 84 ? -13.060 -6.143 3.551 1.00 76.69 84 GLY A N 1
ATOM 677 C CA . GLY A 1 84 ? -11.798 -5.404 3.533 1.00 76.69 84 GLY A CA 1
ATOM 678 C C . GLY A 1 84 ? -10.684 -6.027 4.385 1.00 76.69 84 GLY A C 1
ATOM 679 O O . GLY A 1 84 ? -10.904 -6.927 5.201 1.00 76.69 84 GLY A O 1
ATOM 680 N N . ILE A 1 85 ? -9.476 -5.495 4.210 1.00 82.75 85 ILE A N 1
ATOM 681 C CA . ILE A 1 85 ? -8.281 -5.793 5.004 1.00 82.75 85 ILE A CA 1
ATOM 682 C C . ILE A 1 85 ? -7.969 -4.604 5.903 1.00 82.75 85 ILE A C 1
ATOM 684 O O . ILE A 1 85 ? -7.883 -3.476 5.422 1.00 82.75 85 ILE A O 1
ATOM 688 N N . TYR A 1 86 ? -7.735 -4.850 7.190 1.00 85.06 86 TYR A N 1
ATOM 689 C CA . TYR A 1 86 ? -7.344 -3.816 8.140 1.00 85.06 86 TYR A CA 1
ATOM 690 C C . TYR A 1 86 ? -5.819 -3.695 8.261 1.00 85.06 86 TYR A C 1
ATOM 692 O O . TYR A 1 86 ? -5.141 -4.649 8.636 1.00 85.06 86 TYR A O 1
ATOM 700 N N . TYR A 1 87 ? -5.278 -2.500 8.027 1.00 88.81 87 TYR A N 1
ATOM 701 C CA . TYR A 1 87 ? -3.874 -2.164 8.267 1.00 88.81 87 TYR A CA 1
ATOM 702 C C . TYR A 1 87 ? -3.762 -1.294 9.518 1.00 88.81 87 TYR A C 1
ATOM 704 O O . TYR A 1 87 ? -4.155 -0.123 9.532 1.00 88.81 87 TYR A O 1
ATOM 712 N N . SER A 1 88 ? -3.222 -1.885 10.584 1.00 88.75 88 SER A N 1
ATOM 713 C CA . SER A 1 88 ? -2.940 -1.186 11.841 1.00 88.75 88 SER A CA 1
ATOM 714 C C . SER A 1 88 ? -1.853 -0.117 11.674 1.00 88.75 88 SER A C 1
ATOM 716 O O . SER A 1 88 ? -1.106 -0.128 10.700 1.00 88.75 88 SER A O 1
ATOM 718 N N . THR A 1 89 ? -1.696 0.771 12.659 1.00 89.56 89 THR A N 1
ATOM 719 C CA . THR A 1 89 ? -0.610 1.768 12.652 1.00 89.56 89 THR A CA 1
ATOM 720 C C . THR A 1 89 ? 0.779 1.125 12.563 1.00 89.56 89 THR A C 1
ATOM 722 O O . THR A 1 89 ? 1.622 1.617 11.824 1.00 89.56 89 THR A O 1
ATOM 725 N N . GLY A 1 90 ? 0.998 -0.017 13.228 1.00 90.31 90 GLY A N 1
ATOM 726 C CA . GLY A 1 90 ? 2.251 -0.774 13.117 1.00 90.31 90 GLY A CA 1
ATOM 727 C C . GLY A 1 90 ? 2.472 -1.364 11.720 1.00 90.31 90 GLY A C 1
ATOM 728 O O . GLY A 1 90 ? 3.563 -1.248 11.175 1.00 90.31 90 GLY A O 1
ATOM 729 N N . ALA A 1 91 ? 1.422 -1.909 11.098 1.00 91.06 91 ALA A N 1
ATOM 730 C CA . ALA A 1 91 ? 1.494 -2.385 9.713 1.00 91.06 91 ALA A CA 1
ATOM 731 C C . ALA A 1 91 ? 1.789 -1.234 8.734 1.00 91.06 91 ALA A C 1
ATOM 733 O O . ALA A 1 91 ? 2.578 -1.383 7.805 1.00 91.06 91 ALA A O 1
ATOM 734 N N . ILE A 1 92 ? 1.192 -0.060 8.959 1.00 93.94 92 ILE A N 1
ATOM 735 C CA . ILE A 1 92 ? 1.457 1.147 8.167 1.00 93.94 92 ILE A CA 1
ATOM 736 C C . ILE A 1 92 ? 2.920 1.579 8.300 1.00 93.94 92 ILE A C 1
ATOM 738 O O . ILE A 1 92 ? 3.529 1.915 7.285 1.00 93.94 92 ILE A O 1
ATOM 742 N N . ASP A 1 93 ? 3.501 1.542 9.503 1.00 94.38 93 ASP A N 1
ATOM 743 C CA . ASP A 1 93 ? 4.919 1.862 9.706 1.00 94.38 93 ASP A CA 1
ATOM 744 C C . ASP A 1 93 ? 5.831 0.952 8.868 1.00 94.38 93 ASP A C 1
ATOM 746 O O . ASP A 1 93 ? 6.750 1.435 8.197 1.00 94.38 93 ASP A O 1
ATOM 750 N N . GLU A 1 94 ? 5.546 -0.351 8.850 1.00 94.19 94 GLU A N 1
ATOM 751 C CA . GLU A 1 94 ? 6.291 -1.333 8.057 1.00 94.19 94 GLU A CA 1
ATOM 752 C C . GLU A 1 94 ? 6.101 -1.130 6.548 1.00 94.19 94 GLU A C 1
ATOM 754 O O . GLU A 1 94 ? 7.074 -1.146 5.790 1.00 94.19 94 GLU A O 1
ATOM 759 N N . ILE A 1 95 ? 4.877 -0.846 6.101 1.00 94.44 95 ILE A N 1
ATOM 760 C CA . ILE A 1 95 ? 4.570 -0.572 4.690 1.00 94.44 95 ILE A CA 1
ATOM 761 C C . ILE A 1 95 ? 5.264 0.710 4.210 1.00 94.44 95 ILE A C 1
ATOM 763 O O . ILE A 1 95 ? 5.864 0.726 3.132 1.00 94.44 95 ILE A O 1
ATOM 767 N N . VAL A 1 96 ? 5.243 1.790 4.999 1.00 96.31 96 VAL A N 1
ATOM 768 C CA . VAL A 1 96 ? 5.960 3.032 4.663 1.00 96.31 96 VAL A CA 1
ATOM 769 C C . VAL A 1 96 ? 7.466 2.785 4.603 1.00 96.31 96 VAL A C 1
ATOM 771 O O . VAL A 1 96 ? 8.139 3.295 3.701 1.00 96.31 96 VAL A O 1
ATOM 774 N N . HIS A 1 97 ? 8.011 1.993 5.529 1.00 96.25 97 HIS A N 1
ATOM 775 C CA . HIS A 1 97 ? 9.414 1.596 5.488 1.00 96.25 97 HIS A CA 1
ATOM 776 C C . HIS A 1 97 ? 9.742 0.832 4.195 1.00 96.25 97 HIS A C 1
ATOM 778 O O . HIS A 1 97 ? 10.644 1.249 3.466 1.00 96.25 97 HIS A O 1
ATOM 784 N N . ALA A 1 98 ? 8.9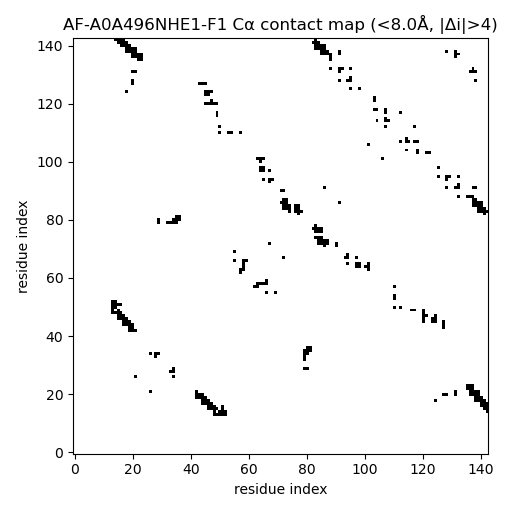43 -0.173 3.828 1.00 95.62 98 ALA A N 1
ATOM 785 C CA . ALA A 1 98 ? 9.102 -0.929 2.587 1.00 95.62 98 ALA A CA 1
ATOM 786 C C . ALA A 1 98 ? 9.033 -0.048 1.325 1.00 95.62 98 ALA A C 1
ATOM 788 O O . ALA A 1 98 ? 9.850 -0.196 0.411 1.00 95.62 98 ALA A O 1
ATOM 789 N N . PHE A 1 99 ? 8.122 0.929 1.281 1.00 95.62 99 PHE A N 1
ATOM 790 C CA . PHE A 1 99 ? 8.046 1.921 0.199 1.00 95.62 99 PHE A CA 1
ATOM 791 C C . PHE A 1 99 ? 9.269 2.845 0.112 1.00 95.62 99 PHE A C 1
ATOM 793 O O . PHE A 1 99 ? 9.510 3.459 -0.931 1.00 95.62 99 PHE A O 1
ATOM 800 N N . ASN A 1 100 ? 10.011 3.025 1.202 1.00 94.75 100 ASN A N 1
ATOM 801 C CA . ASN A 1 100 ? 11.238 3.820 1.218 1.00 94.75 100 ASN A CA 1
ATOM 802 C C . ASN A 1 100 ? 12.476 3.001 0.841 1.00 94.75 100 ASN A C 1
ATOM 804 O O . ASN A 1 100 ? 13.428 3.571 0.314 1.00 94.75 100 ASN A O 1
ATOM 808 N N . GLU A 1 101 ? 12.452 1.689 1.067 1.00 95.06 101 GLU A N 1
ATOM 809 C CA . GLU A 1 101 ? 13.508 0.766 0.634 1.00 95.06 101 GLU A CA 1
ATOM 810 C C . GLU A 1 101 ? 13.366 0.328 -0.831 1.00 95.06 101 GLU A C 1
ATOM 812 O O . GLU A 1 101 ? 14.339 -0.096 -1.456 1.00 95.06 101 GLU A O 1
ATOM 817 N N . THR A 1 102 ? 12.165 0.446 -1.397 1.00 93.19 102 THR A N 1
ATOM 818 C CA . THR A 1 102 ? 11.874 0.022 -2.769 1.00 93.19 102 THR A CA 1
ATOM 819 C C . THR A 1 102 ? 12.179 1.122 -3.785 1.00 93.19 102 THR A C 1
ATOM 821 O O . THR A 1 102 ? 11.644 2.228 -3.711 1.00 93.19 102 THR A O 1
ATOM 824 N N . ASP A 1 103 ? 12.984 0.796 -4.798 1.00 93.19 103 ASP A N 1
ATOM 825 C CA . ASP A 1 103 ? 13.126 1.621 -6.000 1.00 93.19 103 ASP A CA 1
ATOM 826 C C . ASP A 1 103 ? 11.911 1.410 -6.915 1.00 93.19 103 ASP A C 1
ATOM 828 O O . ASP A 1 103 ? 11.806 0.397 -7.609 1.00 93.19 103 ASP A O 1
ATOM 832 N N . LEU A 1 104 ? 10.983 2.371 -6.898 1.00 92.56 104 LEU A N 1
ATOM 833 C CA . LEU A 1 104 ? 9.733 2.287 -7.657 1.00 92.56 104 LEU A CA 1
ATOM 834 C C . LEU A 1 104 ? 9.949 2.269 -9.174 1.00 92.56 104 LEU A C 1
ATOM 836 O O . LEU A 1 104 ? 9.147 1.657 -9.871 1.00 92.56 104 LEU A O 1
ATOM 840 N N . ASN A 1 105 ? 11.018 2.890 -9.691 1.00 92.31 105 ASN A N 1
ATOM 841 C CA . ASN A 1 105 ? 11.309 2.828 -11.126 1.00 92.31 105 ASN A CA 1
ATOM 842 C C . ASN A 1 105 ? 11.753 1.422 -11.501 1.00 92.31 105 ASN A C 1
ATOM 844 O O . ASN A 1 105 ? 11.213 0.836 -12.427 1.00 92.31 105 ASN A O 1
ATOM 848 N N . LYS A 1 106 ? 12.678 0.846 -10.731 1.00 91.44 106 LYS A N 1
ATOM 849 C CA . LYS A 1 106 ? 13.121 -0.525 -10.983 1.00 91.44 106 LYS A CA 1
ATOM 850 C C . LYS A 1 106 ? 11.973 -1.526 -10.851 1.00 91.44 106 LYS A C 1
ATOM 852 O O . LYS A 1 106 ? 11.914 -2.481 -11.615 1.00 91.44 106 LYS A O 1
ATOM 857 N N . LEU A 1 107 ? 11.075 -1.325 -9.886 1.00 89.50 107 LEU A N 1
ATOM 858 C CA . LEU A 1 107 ? 9.894 -2.170 -9.741 1.00 89.50 107 LEU A CA 1
ATOM 859 C C . LEU A 1 107 ? 8.948 -2.031 -10.942 1.00 89.50 107 LEU A C 1
ATOM 861 O O . LEU A 1 107 ? 8.472 -3.040 -11.449 1.00 89.50 107 LEU A O 1
ATOM 865 N N . ALA A 1 108 ? 8.722 -0.807 -11.422 1.00 89.75 108 ALA A N 1
ATOM 866 C CA . ALA A 1 108 ? 7.927 -0.559 -12.619 1.00 89.75 108 ALA A CA 1
ATOM 867 C C . ALA A 1 108 ? 8.563 -1.160 -13.884 1.00 89.75 108 ALA A C 1
ATOM 869 O O . ALA A 1 108 ? 7.842 -1.749 -14.678 1.00 89.75 108 ALA A O 1
ATOM 870 N N . ASP A 1 109 ? 9.894 -1.120 -14.028 1.00 89.75 109 ASP A N 1
ATOM 871 C CA . ASP A 1 109 ? 10.619 -1.767 -15.136 1.00 89.75 109 ASP A CA 1
ATOM 872 C C . ASP A 1 109 ? 10.435 -3.297 -15.145 1.00 89.75 109 ASP A C 1
ATOM 874 O O . ASP A 1 109 ? 10.525 -3.941 -16.192 1.00 89.75 109 ASP A O 1
ATOM 878 N N . MET A 1 110 ? 10.237 -3.900 -13.967 1.00 87.75 110 MET A N 1
ATOM 879 C CA . MET A 1 110 ? 10.008 -5.341 -13.819 1.00 87.75 110 MET A CA 1
ATOM 880 C C . MET A 1 110 ? 8.564 -5.747 -14.128 1.00 87.75 110 MET A C 1
ATOM 882 O O . MET A 1 110 ? 8.310 -6.925 -14.382 1.00 87.75 110 MET A O 1
ATOM 886 N N . LEU A 1 111 ? 7.631 -4.797 -14.106 1.00 83.81 111 LEU A N 1
ATOM 887 C CA . LEU A 1 111 ? 6.231 -5.016 -14.435 1.00 83.81 111 LEU A CA 1
ATOM 888 C C . LEU A 1 111 ? 6.031 -4.724 -15.925 1.00 83.81 111 LEU A C 1
ATOM 890 O O . LEU A 1 111 ? 6.313 -3.628 -16.402 1.00 83.81 111 LEU A O 1
ATOM 894 N N . ASP A 1 112 ? 5.563 -5.713 -16.685 1.00 69.88 112 ASP A N 1
ATOM 895 C CA . ASP A 1 112 ? 5.359 -5.578 -18.133 1.00 69.88 112 ASP A CA 1
ATOM 896 C C . ASP A 1 112 ? 4.168 -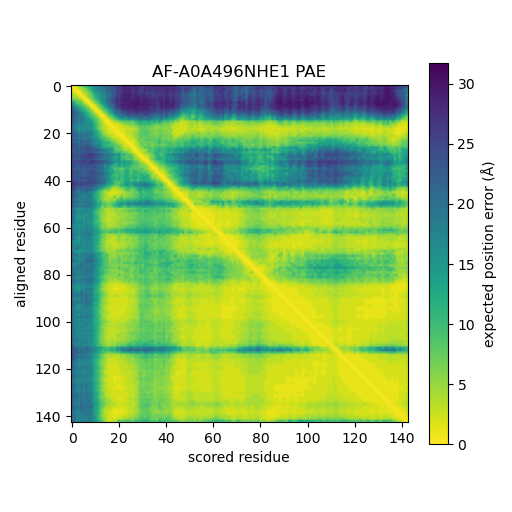4.641 -18.413 1.00 69.88 112 ASP A C 1
ATOM 898 O O . ASP A 1 112 ? 3.009 -5.058 -18.443 1.00 69.88 112 ASP A O 1
ATOM 902 N N . GLY A 1 113 ? 4.429 -3.333 -18.528 1.00 72.12 113 GLY A N 1
ATOM 903 C CA . GLY A 1 113 ? 3.365 -2.334 -18.554 1.00 72.12 113 GLY A CA 1
ATOM 904 C C . GLY A 1 113 ? 3.790 -0.894 -18.846 1.00 72.12 113 GLY A C 1
ATOM 905 O O . GLY A 1 113 ? 4.908 -0.596 -19.262 1.00 72.12 113 GLY A O 1
ATOM 906 N N . ASN A 1 114 ? 2.845 0.034 -18.654 1.00 84.44 114 ASN A N 1
ATOM 907 C CA . ASN A 1 114 ? 3.115 1.466 -18.761 1.00 84.44 114 ASN A CA 1
ATOM 908 C C . ASN A 1 114 ? 3.891 1.929 -17.519 1.00 84.44 114 ASN A C 1
ATOM 910 O O . ASN A 1 114 ? 3.288 2.214 -16.484 1.00 84.44 114 ASN A O 1
ATOM 914 N N . HIS A 1 115 ? 5.216 1.996 -17.657 1.00 89.25 115 HIS A N 1
ATOM 915 C CA . HIS A 1 115 ? 6.158 2.383 -16.604 1.00 89.25 115 HIS A CA 1
ATOM 916 C C . HIS A 1 115 ? 5.738 3.644 -15.847 1.00 89.25 115 HIS A C 1
ATOM 918 O O . HIS A 1 115 ? 5.604 3.616 -14.626 1.00 89.25 115 HIS A O 1
ATOM 924 N N . ASP A 1 116 ? 5.474 4.736 -16.568 1.00 89.94 116 ASP A N 1
ATOM 925 C CA . ASP A 1 116 ? 5.159 6.031 -15.956 1.00 89.94 116 ASP A CA 1
ATOM 926 C C . ASP A 1 116 ? 3.863 5.966 -15.136 1.00 89.94 116 ASP A C 1
ATOM 928 O O . ASP A 1 116 ? 3.784 6.549 -14.055 1.00 89.94 116 ASP A O 1
ATOM 932 N N . HIS A 1 117 ? 2.865 5.219 -15.623 1.00 89.00 117 HIS A N 1
ATOM 933 C CA . HIS A 1 117 ? 1.613 4.989 -14.896 1.00 89.00 117 HIS A CA 1
ATOM 934 C C . HIS A 1 117 ? 1.846 4.153 -13.636 1.00 89.00 117 HIS A C 1
ATOM 936 O O . HIS A 1 117 ? 1.408 4.539 -12.560 1.00 89.00 117 HIS A O 1
ATOM 942 N N . CYS A 1 118 ? 2.610 3.062 -13.737 1.00 88.88 118 CYS A N 1
ATOM 943 C CA . CYS A 1 118 ? 2.963 2.220 -12.592 1.00 88.88 118 CYS A CA 1
ATOM 944 C C . CYS A 1 118 ? 3.678 3.023 -11.493 1.00 88.88 118 CYS A C 1
ATOM 946 O O . CYS A 1 118 ? 3.306 2.953 -10.320 1.00 88.88 118 CYS A O 1
ATOM 948 N N . VAL A 1 119 ? 4.688 3.818 -11.862 1.00 92.12 119 VAL A N 1
ATOM 949 C CA . VAL A 1 119 ? 5.410 4.674 -10.910 1.00 92.12 119 VAL A CA 1
ATOM 950 C C . VAL A 1 119 ? 4.469 5.698 -10.279 1.00 92.12 119 VAL A C 1
ATOM 952 O O . VAL A 1 119 ? 4.533 5.904 -9.063 1.00 92.12 119 VAL A O 1
ATOM 955 N N . ALA A 1 120 ? 3.595 6.329 -11.069 1.00 91.62 120 ALA A N 1
ATOM 956 C CA . ALA A 1 120 ? 2.632 7.306 -10.568 1.00 91.62 120 ALA A CA 1
ATOM 957 C C . ALA A 1 120 ? 1.687 6.678 -9.535 1.00 91.62 120 ALA A C 1
ATOM 959 O O . ALA A 1 120 ? 1.615 7.163 -8.406 1.00 91.62 120 ALA A O 1
ATOM 960 N N . THR A 1 121 ? 1.057 5.553 -9.866 1.00 89.88 121 THR A N 1
ATOM 961 C CA . THR A 1 121 ? 0.109 4.877 -8.980 1.00 89.88 121 THR A CA 1
ATOM 962 C C . THR A 1 121 ? 0.780 4.357 -7.699 1.00 89.88 121 THR A C 1
ATOM 964 O O . THR A 1 121 ? 0.269 4.568 -6.599 1.00 89.88 121 THR A O 1
ATOM 967 N N . LEU A 1 122 ? 1.974 3.755 -7.786 1.00 91.69 122 LEU A N 1
ATOM 968 C CA . LEU A 1 122 ? 2.736 3.349 -6.592 1.00 91.69 122 LEU A CA 1
ATOM 969 C C . LEU A 1 122 ? 3.119 4.547 -5.715 1.00 91.69 122 LEU A C 1
ATOM 971 O O . LEU A 1 122 ? 3.134 4.445 -4.487 1.00 91.69 122 LEU A O 1
ATOM 975 N N . THR A 1 123 ? 3.418 5.690 -6.333 1.00 9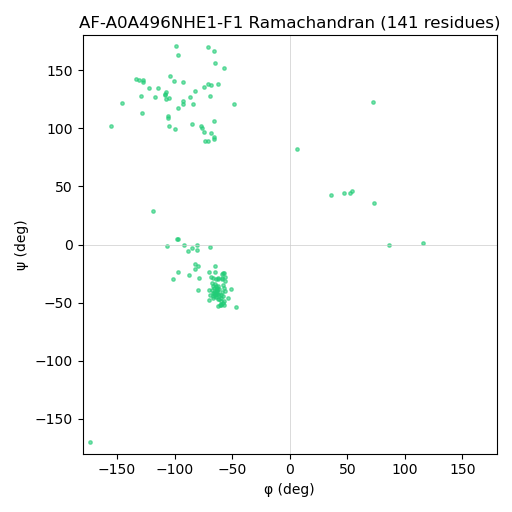3.69 123 THR A N 1
ATOM 976 C CA . THR A 1 123 ? 3.716 6.932 -5.613 1.00 93.69 123 THR A CA 1
ATOM 977 C C . THR A 1 123 ? 2.478 7.472 -4.898 1.00 93.69 123 THR A C 1
ATOM 979 O O . THR A 1 123 ? 2.588 7.940 -3.765 1.00 93.69 123 THR A O 1
ATOM 982 N N . GLU A 1 124 ? 1.295 7.385 -5.507 1.00 93.12 124 GLU A N 1
ATOM 983 C CA . GLU A 1 124 ? 0.031 7.768 -4.867 1.00 93.12 124 GLU A CA 1
ATOM 984 C C . GLU A 1 124 ? -0.264 6.907 -3.637 1.00 93.12 124 GLU A C 1
ATOM 986 O O . GLU A 1 124 ? -0.522 7.453 -2.562 1.00 93.12 124 GLU A O 1
ATOM 991 N N . VAL A 1 125 ? -0.119 5.583 -3.750 1.00 93.06 125 VAL A N 1
ATOM 992 C CA . VAL A 1 125 ? -0.282 4.665 -2.611 1.00 93.06 125 VAL A CA 1
ATOM 993 C C . VAL A 1 125 ? 0.747 4.964 -1.521 1.00 93.06 125 VAL A C 1
ATOM 995 O O . VAL A 1 125 ? 0.379 5.139 -0.360 1.00 93.06 125 VAL A O 1
ATOM 998 N N . LYS A 1 126 ? 2.028 5.136 -1.871 1.00 95.06 126 LYS A N 1
ATOM 999 C CA . LYS A 1 126 ? 3.071 5.535 -0.912 1.00 95.06 126 LYS A CA 1
ATOM 1000 C C . LYS A 1 126 ? 2.704 6.810 -0.150 1.00 95.06 126 LYS A C 1
ATOM 1002 O O . LYS A 1 126 ? 2.884 6.883 1.070 1.00 95.06 126 LYS A O 1
ATOM 1007 N N . ASN A 1 127 ? 2.216 7.822 -0.866 1.00 95.38 127 ASN A N 1
ATOM 1008 C CA . ASN A 1 127 ? 1.828 9.100 -0.280 1.00 95.38 127 ASN A CA 1
ATOM 1009 C C . ASN A 1 127 ? 0.640 8.935 0.670 1.00 95.38 127 ASN A C 1
ATOM 1011 O O . ASN A 1 127 ? 0.659 9.524 1.751 1.00 95.38 127 ASN A O 1
ATOM 1015 N N . LEU A 1 128 ? -0.345 8.110 0.307 1.00 94.56 128 LEU A N 1
ATOM 1016 C CA . LEU A 1 128 ? -1.489 7.794 1.160 1.00 94.56 128 LEU A CA 1
ATOM 1017 C C . LEU A 1 128 ? -1.044 7.156 2.483 1.00 94.56 128 LEU A C 1
ATOM 1019 O O . LEU A 1 128 ? -1.402 7.647 3.552 1.00 94.56 128 LEU A O 1
ATOM 1023 N N . PHE A 1 129 ? -0.207 6.115 2.424 1.00 94.56 129 PHE A N 1
ATOM 1024 C CA . PHE A 1 129 ? 0.313 5.441 3.619 1.00 94.56 129 PHE A CA 1
ATOM 1025 C C . PHE A 1 129 ? 1.168 6.378 4.483 1.00 94.56 129 PHE A C 1
ATOM 1027 O O . PHE A 1 129 ? 1.033 6.390 5.705 1.00 94.56 129 PHE A O 1
ATOM 1034 N N . SER A 1 130 ? 1.986 7.232 3.863 1.00 95.44 130 SER A N 1
ATOM 1035 C CA . SER A 1 130 ? 2.796 8.226 4.585 1.00 95.44 130 SER A CA 1
ATOM 1036 C C . SER A 1 130 ? 1.936 9.287 5.285 1.00 95.44 130 SER A C 1
ATOM 1038 O O . SER A 1 130 ? 2.254 9.724 6.390 1.00 95.44 130 SER A O 1
ATOM 1040 N N . GLN A 1 131 ? 0.832 9.707 4.662 1.00 94.31 131 GLN A N 1
ATOM 1041 C CA . GLN A 1 131 ? -0.125 10.634 5.272 1.00 94.31 131 GLN A CA 1
ATOM 1042 C C . GLN A 1 131 ? -0.881 9.973 6.425 1.00 94.31 131 GLN A C 1
ATOM 1044 O O . GLN A 1 131 ? -1.005 10.578 7.490 1.00 94.31 131 GLN A O 1
ATOM 1049 N N . ALA A 1 132 ? -1.329 8.728 6.246 1.00 91.44 132 ALA A N 1
ATOM 1050 C CA . ALA A 1 132 ? -1.979 7.964 7.304 1.00 91.44 132 ALA A CA 1
ATOM 1051 C C . ALA A 1 132 ? -1.049 7.785 8.516 1.00 91.44 132 ALA A C 1
ATOM 1053 O O . ALA A 1 132 ? -1.465 8.042 9.645 1.00 91.44 132 ALA A O 1
ATOM 1054 N N . GLN A 1 133 ? 0.228 7.462 8.281 1.00 94.62 133 GLN A N 1
ATOM 1055 C CA . GLN A 1 133 ? 1.255 7.397 9.324 1.00 94.62 133 GLN A CA 1
ATOM 1056 C C . GLN A 1 133 ? 1.387 8.730 10.075 1.00 94.62 133 GLN A C 1
ATOM 1058 O O . GLN A 1 133 ? 1.304 8.768 11.302 1.00 94.62 133 GLN A O 1
ATOM 1063 N N . ALA A 1 134 ? 1.552 9.841 9.348 1.00 93.25 134 ALA A N 1
ATOM 1064 C CA . ALA A 1 134 ? 1.735 11.166 9.944 1.00 93.25 134 ALA A CA 1
ATOM 1065 C C . ALA A 1 134 ? 0.531 11.624 10.786 1.00 93.25 134 ALA A C 1
ATOM 1067 O O . ALA A 1 134 ? 0.696 12.381 11.743 1.00 93.25 134 ALA A O 1
ATOM 1068 N N . ASN A 1 135 ? -0.667 11.152 10.439 1.00 89.88 135 ASN A N 1
ATOM 1069 C CA . ASN A 1 135 ? -1.915 11.485 11.118 1.00 89.88 135 ASN A CA 1
ATOM 1070 C C . ASN A 1 135 ? -2.358 10.428 12.146 1.00 89.88 135 ASN A C 1
ATOM 1072 O O . ASN A 1 135 ? -3.440 10.569 12.712 1.00 89.88 135 ASN A O 1
ATOM 1076 N N . ASN A 1 136 ? -1.550 9.388 12.393 1.00 88.38 136 ASN A N 1
ATOM 1077 C CA . ASN A 1 136 ? -1.890 8.259 13.266 1.00 88.38 136 ASN A CA 1
ATOM 1078 C C . ASN A 1 136 ? -3.248 7.618 12.904 1.00 88.38 136 ASN A C 1
ATOM 1080 O O . ASN A 1 136 ? -4.090 7.359 13.764 1.00 88.38 136 ASN A O 1
ATOM 1084 N N . GLN A 1 137 ? -3.469 7.414 11.606 1.00 88.62 137 GLN A N 1
ATOM 1085 C CA . GLN A 1 137 ? -4.645 6.766 11.033 1.00 88.62 137 GLN A CA 1
ATOM 1086 C C . GLN A 1 137 ? -4.363 5.288 10.755 1.00 88.62 137 GLN A C 1
ATOM 1088 O O . GLN A 1 137 ? -3.214 4.858 10.683 1.00 88.62 137 GLN A O 1
ATOM 1093 N N . VAL A 1 138 ? -5.430 4.519 10.572 1.00 88.38 138 VAL A N 1
ATOM 1094 C CA . VAL A 1 138 ? -5.383 3.159 10.017 1.00 88.38 138 VAL A CA 1
ATOM 1095 C C . VAL A 1 138 ? -5.739 3.210 8.534 1.00 88.38 138 VAL A C 1
ATOM 1097 O O . VAL A 1 138 ? -6.221 4.237 8.054 1.00 88.38 138 VAL A O 1
ATOM 1100 N N . ILE A 1 139 ? -5.575 2.106 7.811 1.00 88.00 139 ILE A N 1
ATOM 1101 C CA . ILE A 1 139 ? -6.035 1.983 6.423 1.00 88.00 139 ILE A CA 1
ATOM 1102 C C . ILE A 1 139 ? -6.898 0.732 6.285 1.00 88.00 139 ILE A C 1
ATOM 1104 O O . ILE A 1 139 ? -6.589 -0.300 6.877 1.00 88.00 139 ILE A O 1
ATOM 1108 N N . ILE A 1 140 ? -7.961 0.816 5.486 1.00 86.19 140 ILE A N 1
ATOM 1109 C CA . ILE A 1 140 ? -8.708 -0.350 5.008 1.00 86.19 140 ILE A CA 1
ATOM 1110 C C . ILE A 1 140 ? -8.420 -0.550 3.520 1.00 86.19 140 ILE A C 1
ATOM 1112 O O . IL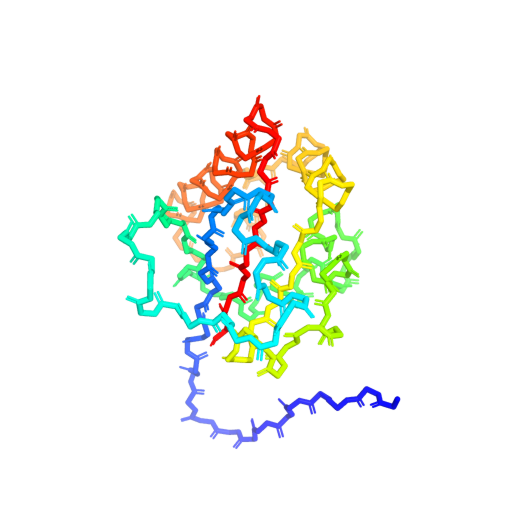E A 1 140 ? -8.531 0.403 2.747 1.00 86.19 140 ILE A O 1
ATOM 1116 N N . GLY A 1 141 ? -8.039 -1.767 3.131 1.00 84.81 141 GLY A N 1
ATOM 1117 C CA . GLY A 1 141 ? -7.838 -2.168 1.736 1.00 84.81 141 GLY A CA 1
ATOM 1118 C C . GLY A 1 141 ? -8.984 -3.027 1.196 1.00 84.81 141 GLY A C 1
ATOM 1119 O O . GLY A 1 141 ? -9.518 -3.844 1.941 1.00 84.81 141 GLY A O 1
ATOM 1120 N N . PHE A 1 142 ? -9.324 -2.888 -0.085 1.00 80.56 142 PHE A N 1
ATOM 1121 C CA . PHE A 1 142 ? -10.337 -3.697 -0.786 1.00 80.56 142 PHE A CA 1
ATOM 1122 C C . PHE A 1 142 ? -9.804 -4.226 -2.118 1.00 80.56 142 PHE A C 1
ATOM 1124 O O . PHE A 1 142 ? -9.110 -3.477 -2.803 1.00 80.56 142 PHE A O 1
ATOM 1131 N N . PHE A 1 143 ? -10.156 -5.471 -2.469 1.00 72.81 143 PHE A N 1
ATOM 1132 C CA . PHE A 1 143 ? -9.830 -6.140 -3.741 1.00 72.81 143 PHE A CA 1
ATOM 1133 C C . PHE A 1 143 ? -11.000 -6.166 -4.732 1.00 72.81 143 PHE A C 1
ATOM 1135 O O . PHE A 1 143 ? -12.164 -6.174 -4.264 1.00 72.81 143 PHE A O 1
#

Secondary structure (DSSP, 8-state):
--------SS------EEEEEEEHHHHHHHHTT---GGGS--PPPEEE-SSHHHHHHHHHHTT-GGGHHHHS-BGGGGGGGTT-EEE-HHHHHHHHHHHHHS-HHHHHHHSSS-HHHHHHHHHHHHHHHHHHHHTTEEEEEE-

Sequence (143 aa):
KMVIFFNTKDSIMSFQLSFFPISTDDVIKVDEGKLHLADYERPQEATLDFYTQDFIDLVMSEMLPLSVLMTEGDERYSEQIDGGIYYSTGAIDEIVHAFNETDLNKLADMLDGNHDHCVATLTEVKNLFSQAQANNQVIIGFF

Solvent-accessible surface area (backbone ato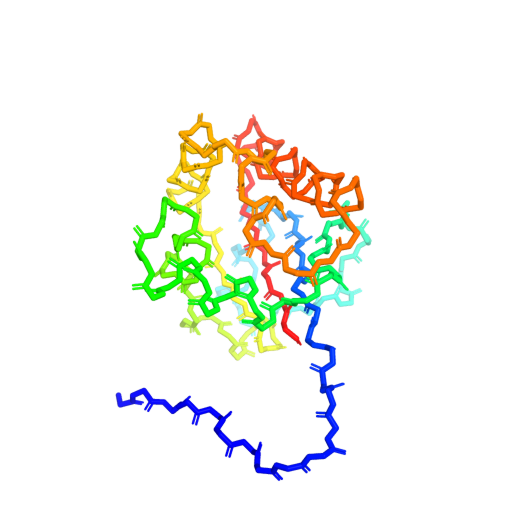ms only — not comparable to full-atom values): 8129 Å² total; per-residue (Å²): 133,89,82,79,88,82,78,83,83,95,66,90,75,80,47,39,46,36,36,36,54,39,56,55,75,60,50,57,44,33,78,76,67,68,42,58,77,86,79,52,84,77,50,73,71,33,50,42,74,63,63,36,62,61,51,50,50,51,25,56,74,69,64,37,62,62,30,43,72,74,68,51,46,39,57,91,54,12,84,47,48,80,71,22,30,40,27,46,57,71,37,38,53,53,40,46,49,20,59,71,74,48,59,52,64,64,53,21,73,72,43,96,65,65,42,72,58,46,36,48,41,54,48,46,42,48,50,51,43,48,49,23,54,77,66,65,21,27,36,40,34,40,110